Protein AF-A0A3R0PWQ4-F1 (afdb_monomer_lite)

pLDDT: mean 93.93, std 5.51, range [59.5, 98.12]

Sequence (67 aa):
MKIQHIKRIITHWETSSFSTYRDTFEQYGGSVNMHPDVVEYFMKHHNWKFSFFHYKKYGEIKEAYFV

Radius of gyration: 12.51 Å; chains: 1; bounding box: 30×25×29 Å

Foldseek 3Di:
DDPVVVVCVVQQKDWDDLVLQQVLCVVPNDDPCQHSVNVVCCCPPVVDDKTKIFHDDPNDTNDIDID

Secondary structure (DSSP, 8-state):
--HHHHHHHHTTEEEE-HHHHHHHHHHH---GGG-HHHHHHHHHHS-----EEEEEETTEEEEEEE-

Organism: Salmonella enterica (NCBI:txid28901)

Structure (mmCIF, N/CA/C/O backbone):
data_AF-A0A3R0PWQ4-F1
#
_entry.id   AF-A0A3R0PWQ4-F1
#
loop_
_atom_site.group_PDB
_atom_site.id
_atom_site.type_symbol
_atom_site.label_atom_id
_atom_site.label_alt_id
_atom_site.label_comp_id
_atom_site.label_asym_id
_atom_site.label_entity_id
_atom_site.label_seq_id
_atom_site.pdbx_PDB_ins_code
_atom_site.Cartn_x
_atom_site.Cartn_y
_atom_site.Cartn_z
_atom_site.occupancy
_atom_site.B_iso_or_equiv
_atom_site.auth_seq_id
_atom_site.auth_comp_id
_atom_site.auth_asym_id
_atom_site.auth_atom_id
_atom_site.pdbx_PDB_model_num
ATOM 1 N N . MET A 1 1 ? 4.992 16.823 15.734 1.00 59.50 1 MET A N 1
ATOM 2 C CA . MET A 1 1 ? 4.229 15.761 15.034 1.00 59.50 1 MET A CA 1
ATOM 3 C C . MET A 1 1 ? 3.707 16.326 13.710 1.00 59.50 1 MET A C 1
ATOM 5 O O . MET A 1 1 ? 3.135 17.407 13.734 1.00 59.50 1 MET A O 1
ATOM 9 N N . LYS A 1 2 ? 3.965 15.690 12.554 1.00 80.62 2 LYS A N 1
ATOM 10 C CA . LYS A 1 2 ? 3.561 16.229 11.232 1.00 80.62 2 LYS A CA 1
ATOM 11 C C . LYS A 1 2 ? 2.041 16.097 11.035 1.00 80.62 2 LYS A C 1
ATOM 13 O O . LYS A 1 2 ? 1.493 15.037 11.322 1.00 80.62 2 LYS A O 1
ATOM 18 N N . ILE A 1 3 ? 1.377 17.120 10.488 1.00 87.56 3 ILE A N 1
ATOM 19 C CA . ILE A 1 3 ? -0.092 17.167 10.299 1.00 87.56 3 ILE A CA 1
ATOM 20 C C . ILE A 1 3 ? -0.663 15.951 9.546 1.00 87.56 3 ILE A C 1
ATOM 22 O O . ILE A 1 3 ? -1.736 15.454 9.871 1.00 87.56 3 ILE A O 1
ATOM 26 N N . GLN A 1 4 ? 0.098 15.408 8.592 1.00 83.06 4 GLN A N 1
ATOM 27 C CA . GLN A 1 4 ? -0.277 14.213 7.830 1.00 83.06 4 GLN A CA 1
ATOM 28 C C . GLN A 1 4 ? -0.414 12.965 8.713 1.00 83.06 4 GLN A C 1
ATOM 30 O O . GLN A 1 4 ? -1.260 12.117 8.454 1.00 83.06 4 GLN A O 1
ATOM 35 N N . HIS A 1 5 ? 0.406 12.845 9.760 1.00 85.25 5 HIS A N 1
ATOM 36 C CA . HIS A 1 5 ? 0.331 11.728 10.698 1.00 85.25 5 HIS A CA 1
ATOM 37 C C . HIS A 1 5 ? -0.926 11.826 11.569 1.00 85.25 5 HIS A C 1
ATOM 39 O O . HIS A 1 5 ? -1.646 10.845 11.709 1.00 85.25 5 HIS A O 1
ATOM 45 N N . ILE A 1 6 ? -1.252 13.034 12.047 1.00 90.56 6 ILE A N 1
ATOM 46 C CA . ILE A 1 6 ? -2.490 13.298 12.797 1.00 90.56 6 ILE A CA 1
ATOM 47 C C . ILE A 1 6 ? -3.707 12.949 11.944 1.00 90.56 6 ILE A C 1
ATOM 49 O O . ILE A 1 6 ? -4.585 12.231 12.412 1.00 90.56 6 ILE A O 1
ATOM 53 N N . LYS A 1 7 ? -3.729 13.400 10.678 1.00 90.00 7 LYS A N 1
ATOM 54 C CA . LYS A 1 7 ? -4.816 13.095 9.741 1.00 90.00 7 LYS A CA 1
ATOM 55 C C . LYS A 1 7 ? -5.050 11.588 9.641 1.00 90.00 7 LYS A C 1
ATOM 57 O O . LYS A 1 7 ? -6.193 11.159 9.736 1.00 90.00 7 LYS A O 1
ATOM 62 N N . ARG A 1 8 ? -3.990 10.789 9.483 1.00 92.19 8 ARG A N 1
ATOM 63 C CA . ARG A 1 8 ? -4.096 9.324 9.374 1.00 92.19 8 ARG A CA 1
ATOM 64 C C . ARG A 1 8 ? -4.666 8.690 10.638 1.00 92.19 8 ARG A C 1
ATOM 66 O O . ARG A 1 8 ? -5.560 7.867 10.519 1.00 92.19 8 ARG A O 1
ATOM 73 N N . ILE A 1 9 ? -4.238 9.140 11.819 1.00 89.56 9 ILE A N 1
ATOM 74 C CA . ILE A 1 9 ? -4.774 8.653 13.100 1.00 89.56 9 ILE A CA 1
ATOM 75 C C . ILE A 1 9 ? -6.279 8.934 13.201 1.00 89.56 9 ILE A C 1
ATOM 77 O O . ILE A 1 9 ? -7.056 8.015 13.427 1.00 89.56 9 ILE A O 1
ATOM 81 N N . ILE A 1 10 ? -6.715 10.179 12.968 1.00 94.00 10 ILE A N 1
ATOM 82 C CA . ILE A 1 10 ? -8.142 10.538 13.093 1.00 94.00 10 ILE A CA 1
ATOM 83 C C . ILE A 1 10 ? -9.020 9.873 12.020 1.00 94.00 10 ILE A C 1
ATOM 85 O O . ILE A 1 10 ? -10.204 9.640 12.243 1.00 94.00 10 ILE A O 1
ATOM 89 N N . THR A 1 11 ? -8.442 9.543 10.860 1.00 92.81 11 THR A N 1
ATOM 90 C CA . THR A 1 11 ? -9.127 8.834 9.766 1.00 92.81 11 THR A CA 1
ATOM 91 C C . THR A 1 11 ? -8.888 7.321 9.785 1.00 92.81 11 THR A C 1
ATOM 93 O O . THR A 1 11 ? -9.286 6.646 8.845 1.00 92.81 11 THR A O 1
ATOM 96 N N . HIS A 1 12 ? -8.305 6.783 10.865 1.00 93.69 12 HIS A N 1
ATOM 97 C CA . HIS A 1 12 ? -8.105 5.346 11.096 1.00 93.69 12 HIS A CA 1
ATOM 98 C C . HIS A 1 12 ? -7.296 4.629 9.998 1.00 93.69 12 HIS A C 1
ATOM 100 O O . HIS A 1 12 ? -7.542 3.466 9.687 1.00 93.69 12 HIS A O 1
ATOM 106 N N . TRP A 1 13 ? -6.321 5.322 9.409 1.00 96.25 13 TRP A N 1
ATOM 107 C CA . TRP A 1 13 ? -5.361 4.709 8.495 1.00 96.25 13 TRP A CA 1
ATOM 108 C C . TRP A 1 13 ? -4.153 4.188 9.257 1.00 96.25 13 TRP A C 1
ATOM 110 O O . TRP A 1 13 ? -3.472 4.936 9.964 1.00 96.25 13 TRP A O 1
ATOM 120 N N . GLU A 1 14 ? -3.855 2.916 9.041 1.00 95.31 14 GLU A N 1
ATOM 121 C CA . GLU A 1 14 ? -2.731 2.209 9.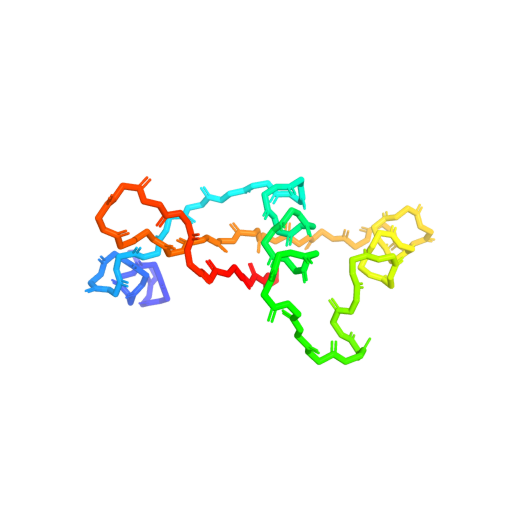639 1.00 95.31 14 GLU A CA 1
ATOM 122 C C . GLU A 1 14 ? -1.620 2.026 8.607 1.00 95.31 14 GLU A C 1
ATOM 124 O O . GLU A 1 14 ? -1.888 1.856 7.418 1.00 95.31 14 GLU A O 1
ATOM 129 N N . THR A 1 15 ? -0.362 2.049 9.048 1.00 96.06 15 THR A N 1
ATOM 130 C CA . THR A 1 15 ? 0.773 1.688 8.187 1.00 96.06 15 THR A CA 1
ATOM 131 C C . THR A 1 15 ? 0.651 0.229 7.750 1.00 96.06 15 THR A C 1
ATOM 133 O O . THR A 1 15 ? 0.283 -0.637 8.542 1.00 96.06 15 THR A O 1
ATOM 136 N N . SER A 1 16 ? 0.987 -0.053 6.495 1.00 96.44 16 SER A N 1
ATOM 137 C CA . SER A 1 16 ? 0.887 -1.385 5.903 1.00 96.44 16 SER A CA 1
ATOM 138 C C . SER A 1 16 ? 2.096 -1.728 5.035 1.00 96.44 16 SER A C 1
ATOM 140 O O . SER A 1 16 ? 3.084 -0.992 4.982 1.00 96.44 16 SER A O 1
ATOM 142 N N . SER A 1 17 ? 2.018 -2.870 4.355 1.00 97.44 17 SER A N 1
ATOM 143 C CA . SER A 1 17 ? 3.002 -3.336 3.382 1.00 97.44 17 SER A CA 1
ATOM 144 C C . SER A 1 17 ? 2.475 -3.232 1.947 1.00 97.44 17 SER A C 1
ATOM 146 O O . SER A 1 17 ? 1.276 -3.054 1.709 1.00 97.44 17 SER A O 1
ATOM 148 N N . PHE A 1 18 ? 3.386 -3.414 0.988 1.00 97.69 18 PHE A N 1
ATOM 149 C CA . PHE A 1 18 ? 3.044 -3.588 -0.422 1.00 97.69 18 PHE A CA 1
ATOM 150 C C . PHE A 1 18 ? 2.144 -4.812 -0.663 1.00 97.69 18 PHE A C 1
ATOM 152 O O . PHE A 1 18 ? 1.243 -4.739 -1.489 1.00 97.69 18 PHE A O 1
ATOM 159 N N . SER A 1 19 ? 2.334 -5.911 0.080 1.00 97.69 1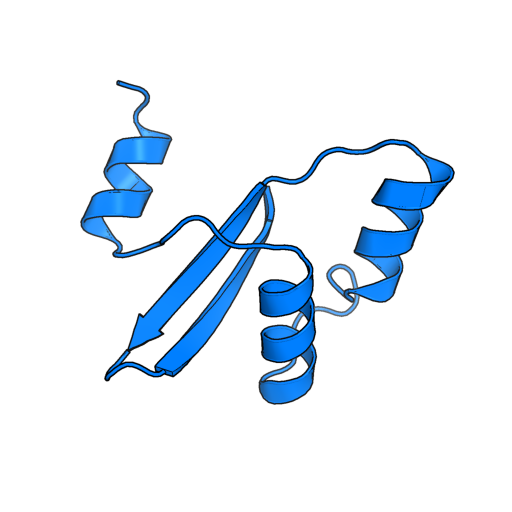9 SER A N 1
ATOM 160 C CA . SER A 1 19 ? 1.479 -7.102 -0.052 1.00 97.69 19 SER A CA 1
ATOM 161 C C . SER A 1 19 ? 0.023 -6.787 0.284 1.00 97.69 19 SER A C 1
ATOM 163 O O . SER A 1 19 ? -0.846 -7.018 -0.541 1.00 97.69 19 SER A O 1
ATOM 165 N N . THR A 1 20 ? -0.236 -6.124 1.417 1.00 97.69 20 THR A N 1
ATOM 166 C CA . THR A 1 20 ? -1.589 -5.678 1.780 1.00 97.69 20 THR A CA 1
ATOM 167 C C . THR A 1 20 ? -2.207 -4.783 0.710 1.00 97.69 20 THR A C 1
ATOM 169 O O . THR A 1 20 ? -3.395 -4.894 0.418 1.00 97.69 20 THR A O 1
ATOM 172 N N . TYR A 1 21 ? -1.409 -3.889 0.125 1.00 98.12 21 TYR A N 1
ATOM 173 C CA . TYR A 1 21 ? -1.860 -3.029 -0.962 1.00 98.12 21 TYR A CA 1
ATOM 174 C C . TYR A 1 21 ? -2.258 -3.834 -2.208 1.00 98.12 21 TYR A C 1
ATOM 176 O O . TYR A 1 21 ? -3.341 -3.608 -2.747 1.00 98.12 21 TYR A O 1
ATOM 184 N N . ARG A 1 22 ? -1.418 -4.792 -2.626 1.00 98.06 22 ARG A N 1
ATOM 185 C CA . ARG A 1 22 ? -1.689 -5.700 -3.749 1.00 98.06 22 ARG A CA 1
ATOM 186 C C . ARG A 1 22 ? -2.962 -6.508 -3.509 1.00 98.06 22 ARG A C 1
ATOM 188 O O . ARG A 1 22 ? -3.861 -6.435 -4.337 1.00 98.06 22 ARG A O 1
ATOM 195 N N . ASP A 1 23 ? -3.075 -7.167 -2.358 1.00 97.75 23 ASP A N 1
ATOM 196 C CA . ASP A 1 23 ? -4.236 -7.995 -2.008 1.00 97.75 23 ASP A CA 1
ATOM 197 C C . ASP A 1 23 ? -5.535 -7.167 -2.028 1.00 97.75 23 ASP A C 1
ATOM 199 O O . ASP A 1 23 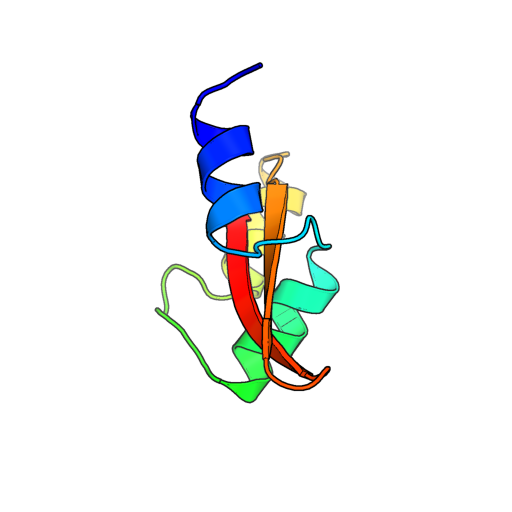? -6.562 -7.590 -2.556 1.00 97.75 23 ASP A O 1
ATOM 203 N N . THR A 1 24 ? -5.482 -5.936 -1.504 1.00 97.44 24 THR A N 1
ATOM 204 C CA . THR A 1 24 ? -6.638 -5.023 -1.498 1.00 97.44 24 THR A CA 1
ATOM 205 C C . THR A 1 24 ? -7.012 -4.581 -2.915 1.00 97.44 24 THR A C 1
ATOM 207 O O . THR A 1 24 ? -8.196 -4.519 -3.244 1.00 97.44 24 THR A O 1
ATOM 210 N N . PHE A 1 25 ? -6.025 -4.288 -3.769 1.00 97.62 25 PHE A N 1
ATOM 211 C CA . PHE A 1 25 ? -6.267 -3.935 -5.168 1.00 97.62 25 PHE A CA 1
ATOM 212 C C . PHE A 1 25 ? -6.855 -5.115 -5.951 1.00 97.62 25 PHE A C 1
ATOM 214 O O . PHE A 1 25 ? -7.771 -4.923 -6.741 1.00 97.62 25 PHE A O 1
ATOM 221 N N . GLU A 1 26 ? -6.372 -6.336 -5.733 1.00 96.56 26 GLU A N 1
ATOM 222 C CA . GLU A 1 26 ? -6.916 -7.536 -6.382 1.00 96.56 26 GLU A CA 1
ATOM 223 C C . GLU A 1 26 ? -8.366 -7.802 -5.957 1.00 96.56 26 GLU A C 1
ATOM 225 O O . GLU A 1 26 ? -9.190 -8.202 -6.778 1.00 96.56 26 GLU A O 1
ATOM 230 N N . GLN A 1 27 ? -8.702 -7.522 -4.694 1.00 96.81 27 GLN A N 1
ATOM 231 C CA . GLN A 1 27 ? -10.049 -7.717 -4.168 1.00 96.81 27 GLN A CA 1
ATOM 232 C C . GLN A 1 27 ? -11.050 -6.643 -4.623 1.00 96.81 27 GLN A C 1
ATOM 234 O O . GLN A 1 27 ? -12.190 -6.970 -4.953 1.00 96.81 27 GLN A O 1
ATOM 239 N N . TYR A 1 28 ? -10.663 -5.365 -4.593 1.00 95.94 28 TYR A N 1
ATOM 240 C CA . TYR A 1 28 ? -11.592 -4.238 -4.775 1.00 95.94 28 TYR A CA 1
ATOM 241 C C . TYR A 1 28 ? -11.333 -3.410 -6.039 1.00 95.94 28 TYR A C 1
ATOM 243 O O . TYR A 1 28 ? -12.137 -2.546 -6.391 1.00 95.94 28 TYR A O 1
ATOM 251 N N . GLY A 1 29 ? -10.234 -3.673 -6.740 1.00 94.81 29 GLY A N 1
ATOM 252 C CA . GLY A 1 29 ? -9.775 -2.886 -7.873 1.00 94.81 29 GLY A CA 1
ATOM 253 C C . GLY A 1 29 ? -9.157 -1.548 -7.467 1.00 94.81 29 GLY A C 1
ATOM 254 O O . GLY A 1 29 ? -8.851 -1.267 -6.307 1.00 94.81 29 GLY A O 1
ATOM 255 N N . GLY A 1 30 ? -8.965 -0.697 -8.467 1.00 93.38 30 GLY A N 1
ATOM 256 C CA . GLY A 1 30 ? -8.396 0.632 -8.311 1.00 93.38 30 GLY A CA 1
ATOM 257 C C . GLY A 1 30 ? -8.146 1.272 -9.669 1.00 93.38 30 GLY A C 1
ATOM 258 O O . GLY A 1 30 ? -8.543 0.752 -10.711 1.00 93.38 30 GLY A O 1
ATOM 259 N N . SER A 1 31 ? -7.480 2.422 -9.669 1.00 91.31 31 SER A N 1
ATOM 260 C CA . SER A 1 31 ? -7.099 3.073 -10.922 1.00 91.31 31 SER A CA 1
ATOM 261 C C . SER A 1 31 ? -5.965 2.310 -11.613 1.00 91.31 31 SER A C 1
ATOM 263 O O . SER A 1 31 ? -5.033 1.850 -10.957 1.00 91.31 31 SER A O 1
ATOM 265 N N . VAL A 1 32 ? -6.000 2.229 -12.946 1.00 89.50 32 VAL A N 1
ATOM 266 C CA . VAL A 1 32 ? -5.004 1.501 -13.760 1.00 89.50 32 VAL A CA 1
ATOM 267 C C . VAL A 1 32 ? -3.579 2.013 -13.525 1.00 89.50 32 VAL A C 1
ATOM 269 O O . VAL A 1 32 ? -2.641 1.228 -13.435 1.00 89.50 32 VAL A O 1
ATOM 272 N N . ASN A 1 33 ? -3.402 3.327 -13.359 1.00 89.62 33 ASN A N 1
ATOM 273 C CA . ASN A 1 33 ? -2.091 3.923 -13.067 1.00 89.62 33 ASN A CA 1
ATOM 274 C C . ASN A 1 33 ? -1.562 3.602 -11.657 1.00 89.62 33 ASN A C 1
ATOM 276 O O . ASN A 1 33 ? -0.410 3.904 -11.362 1.00 89.62 33 ASN A O 1
ATOM 280 N N . MET A 1 34 ? -2.392 3.001 -10.805 1.00 92.88 34 MET A N 1
ATOM 281 C CA . MET A 1 34 ? -2.049 2.553 -9.459 1.00 92.88 34 MET A CA 1
ATOM 282 C C . MET A 1 34 ? -1.931 1.020 -9.396 1.00 92.88 34 MET A C 1
ATOM 284 O O . MET A 1 34 ? -1.895 0.460 -8.310 1.00 92.88 34 MET A O 1
ATOM 288 N N . HIS A 1 35 ? -1.885 0.309 -10.529 1.00 96.81 35 HIS A N 1
ATOM 289 C CA . HIS A 1 35 ? -1.793 -1.153 -10.512 1.00 96.81 35 HIS A CA 1
ATOM 290 C C . HIS A 1 35 ? -0.555 -1.632 -9.716 1.00 96.81 35 HIS A C 1
ATOM 292 O O . HIS A 1 35 ? 0.534 -1.082 -9.921 1.00 96.81 35 HIS A O 1
ATOM 298 N N . PRO A 1 36 ? -0.662 -2.666 -8.853 1.00 97.38 36 PRO A N 1
ATOM 299 C CA . PRO A 1 36 ? 0.449 -3.140 -8.023 1.00 97.38 36 PRO A CA 1
ATOM 300 C C . PRO A 1 36 ? 1.711 -3.483 -8.815 1.00 97.38 36 PRO A C 1
ATOM 302 O O . PRO A 1 36 ? 2.810 -3.207 -8.349 1.00 97.38 36 PRO A O 1
ATOM 305 N N . ASP A 1 37 ? 1.570 -4.007 -10.033 1.00 96.88 37 ASP A N 1
ATOM 306 C CA . ASP A 1 37 ? 2.719 -4.317 -10.897 1.00 96.88 37 ASP A CA 1
ATOM 307 C C . ASP A 1 37 ? 3.459 -3.064 -11.383 1.00 96.88 37 ASP A C 1
ATOM 309 O O . ASP A 1 37 ? 4.681 -3.081 -11.510 1.00 96.88 37 ASP A O 1
ATOM 313 N N . VAL A 1 38 ? 2.747 -1.952 -11.600 1.00 95.06 38 VAL A N 1
ATOM 314 C CA . VAL A 1 38 ? 3.370 -0.662 -11.934 1.00 95.06 38 VAL A CA 1
ATOM 315 C C . VAL A 1 38 ? 4.155 -0.150 -10.728 1.00 95.06 38 VAL A C 1
ATOM 317 O O . VAL A 1 38 ? 5.316 0.236 -10.858 1.00 95.06 38 VAL A O 1
ATOM 320 N N . VAL A 1 39 ? 3.552 -0.196 -9.537 1.00 95.25 39 VAL A N 1
ATOM 321 C CA . VAL A 1 39 ? 4.211 0.201 -8.281 1.00 95.25 39 VAL A CA 1
ATOM 322 C C . VAL A 1 39 ? 5.453 -0.655 -8.028 1.00 95.25 39 VAL A C 1
ATOM 324 O O . VAL A 1 39 ? 6.531 -0.126 -7.749 1.00 95.25 39 VAL A O 1
ATOM 327 N N . GLU A 1 40 ? 5.330 -1.972 -8.186 1.00 96.56 40 GLU A N 1
ATOM 328 C CA . GLU A 1 40 ? 6.424 -2.920 -8.008 1.00 96.56 40 GLU A CA 1
ATOM 329 C C . GLU A 1 40 ? 7.559 -2.683 -9.005 1.00 96.56 40 GLU A C 1
ATOM 331 O O . GLU A 1 40 ? 8.730 -2.723 -8.619 1.00 96.56 40 GLU A O 1
ATOM 336 N N . TYR A 1 41 ? 7.231 -2.384 -10.264 1.00 96.25 41 TYR A N 1
ATOM 337 C CA . TYR A 1 41 ? 8.217 -2.027 -11.277 1.00 96.25 41 TYR A CA 1
ATOM 338 C C . TYR A 1 41 ? 9.056 -0.818 -10.833 1.00 96.25 41 TYR A C 1
ATOM 340 O O . TYR A 1 41 ? 10.286 -0.877 -10.871 1.00 96.25 41 TYR A O 1
ATOM 348 N N . PHE A 1 42 ? 8.430 0.250 -10.326 1.00 95.69 42 PHE A N 1
ATOM 349 C CA . PHE A 1 42 ? 9.162 1.419 -9.820 1.00 95.69 42 PHE A CA 1
ATOM 350 C C . PHE A 1 42 ? 9.995 1.114 -8.571 1.00 95.69 42 PHE A C 1
ATOM 352 O O . PHE A 1 42 ? 11.127 1.591 -8.453 1.00 95.69 42 PHE A O 1
ATOM 359 N N . MET A 1 43 ? 9.483 0.285 -7.661 1.00 94.88 43 MET A N 1
ATOM 360 C CA . MET A 1 43 ? 10.246 -0.153 -6.489 1.00 94.88 43 MET A CA 1
ATOM 361 C C . MET A 1 43 ? 11.499 -0.940 -6.893 1.00 94.88 43 MET A C 1
ATOM 363 O O . MET A 1 43 ? 12.580 -0.672 -6.373 1.00 94.88 43 MET A O 1
ATOM 367 N N . LYS A 1 44 ? 11.372 -1.878 -7.842 1.00 95.94 44 LYS A N 1
ATOM 368 C CA . LYS A 1 44 ? 12.462 -2.766 -8.281 1.00 95.94 44 LYS A CA 1
ATOM 369 C C . LYS A 1 44 ? 13.479 -2.065 -9.183 1.00 95.94 44 LYS A C 1
ATOM 371 O O . LYS A 1 44 ? 14.678 -2.232 -8.986 1.00 95.94 44 LYS A O 1
ATOM 376 N N . HIS A 1 45 ? 13.016 -1.294 -10.165 1.00 96.81 45 HIS A N 1
ATOM 377 C CA . HIS A 1 45 ? 13.871 -0.768 -11.237 1.00 96.81 45 HIS A CA 1
ATOM 378 C C . HIS A 1 45 ? 14.294 0.687 -11.040 1.00 96.81 45 HIS A C 1
ATOM 380 O O . HIS A 1 45 ? 15.318 1.099 -11.579 1.00 96.81 45 HIS A O 1
ATOM 386 N N . HIS A 1 46 ? 13.547 1.460 -10.249 1.00 93.00 46 HIS A N 1
ATOM 387 C CA . HIS A 1 46 ? 13.854 2.867 -9.983 1.00 93.00 46 HIS A CA 1
ATOM 388 C C . HIS A 1 46 ? 14.210 3.140 -8.514 1.00 93.00 46 HIS A C 1
ATOM 390 O O . HIS A 1 46 ? 14.506 4.282 -8.166 1.00 93.00 46 HIS A O 1
ATOM 396 N N . ASN A 1 47 ? 14.234 2.105 -7.660 1.00 91.06 47 ASN A N 1
ATOM 397 C CA . ASN A 1 47 ? 14.526 2.192 -6.224 1.00 91.06 47 ASN A CA 1
ATOM 398 C C . ASN A 1 47 ? 13.618 3.197 -5.486 1.00 91.06 47 ASN A C 1
ATOM 400 O O . ASN A 1 47 ? 14.027 3.853 -4.521 1.00 91.06 47 ASN A O 1
ATOM 404 N N . TRP A 1 48 ? 12.384 3.359 -5.970 1.00 94.81 48 TRP A N 1
ATOM 405 C CA . TRP A 1 48 ? 11.406 4.235 -5.339 1.00 94.81 48 TRP A CA 1
ATOM 406 C C . TRP A 1 48 ? 10.905 3.611 -4.042 1.00 94.81 48 TRP A C 1
ATOM 408 O O . TRP A 1 48 ? 10.629 2.413 -3.967 1.00 94.81 48 TRP A O 1
ATOM 418 N N . LYS A 1 49 ? 10.795 4.441 -3.003 1.00 94.56 49 LYS A N 1
ATOM 419 C CA . LYS A 1 49 ? 10.331 4.021 -1.682 1.00 94.56 49 LYS A CA 1
ATOM 420 C C . LYS A 1 49 ? 8.945 4.580 -1.440 1.00 94.56 49 LYS A C 1
ATOM 422 O O . LYS A 1 49 ? 8.792 5.791 -1.322 1.00 94.56 49 LYS A O 1
ATOM 427 N N . PHE A 1 50 ? 7.984 3.680 -1.310 1.00 95.50 50 PHE A N 1
ATOM 428 C CA . PHE A 1 50 ? 6.608 4.014 -0.983 1.00 95.50 50 PHE A CA 1
ATOM 429 C C . PHE A 1 50 ? 6.294 3.644 0.462 1.00 95.50 50 PHE A C 1
ATOM 431 O O . PHE A 1 50 ? 6.764 2.629 0.981 1.00 95.50 50 PHE A O 1
AT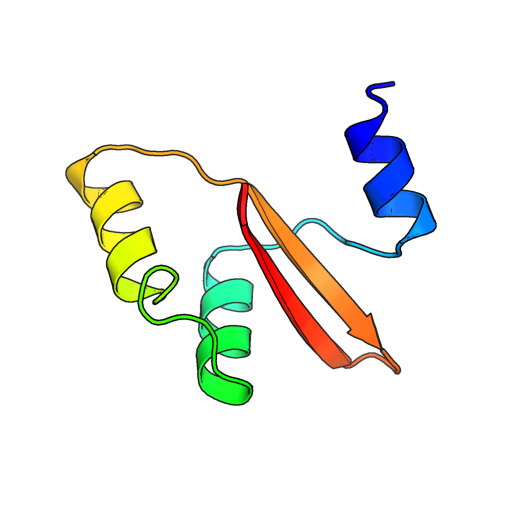OM 438 N N . SER A 1 51 ? 5.478 4.469 1.105 1.00 96.25 51 SER A N 1
ATOM 439 C CA . SER A 1 51 ? 4.831 4.141 2.372 1.00 96.25 51 SER A CA 1
ATOM 440 C C . SER A 1 51 ? 3.410 3.684 2.093 1.00 96.25 51 SER A C 1
ATOM 442 O O . SER A 1 51 ? 2.639 4.426 1.490 1.00 96.25 51 SER A O 1
ATOM 444 N N . PHE A 1 52 ? 3.053 2.492 2.553 1.00 97.38 52 PHE A N 1
ATOM 445 C CA . PHE A 1 52 ? 1.722 1.932 2.348 1.00 97.38 52 PHE A CA 1
ATOM 446 C C . PHE A 1 52 ? 0.853 2.136 3.582 1.00 97.38 52 PHE A C 1
ATOM 448 O O . PHE A 1 52 ? 1.346 2.132 4.715 1.00 97.38 52 PHE A O 1
ATOM 455 N N . PHE A 1 53 ? -0.441 2.316 3.348 1.00 97.25 53 PHE A N 1
ATOM 456 C CA . PHE A 1 53 ? -1.441 2.463 4.389 1.00 97.25 53 PHE A CA 1
ATOM 457 C C . PHE A 1 53 ? -2.710 1.705 4.018 1.00 97.25 53 PHE A C 1
ATOM 459 O O . PHE A 1 53 ? -3.067 1.634 2.842 1.00 97.25 53 PHE A O 1
ATOM 466 N N . HIS A 1 54 ? -3.423 1.200 5.021 1.00 97.56 54 HIS A N 1
ATOM 467 C CA . HIS A 1 54 ? -4.721 0.562 4.836 1.00 97.56 54 HIS A CA 1
ATOM 468 C C . HIS A 1 54 ? -5.758 1.098 5.827 1.00 97.56 54 HIS A C 1
ATOM 470 O O . HIS A 1 54 ? -5.414 1.598 6.901 1.00 97.56 54 HIS A O 1
ATOM 476 N N . TYR A 1 55 ? -7.028 0.986 5.453 1.00 96.94 55 TYR A N 1
ATOM 477 C CA . TYR A 1 55 ? -8.176 1.303 6.292 1.00 96.94 55 TYR A CA 1
ATOM 478 C C . TYR A 1 55 ? -8.960 0.024 6.583 1.00 96.94 55 TYR A C 1
ATOM 480 O O . TYR A 1 55 ? -9.276 -0.754 5.673 1.00 96.94 55 TYR A O 1
ATOM 488 N N . LYS A 1 56 ? -9.275 -0.187 7.865 1.00 95.56 56 LYS A N 1
ATOM 489 C CA . LYS A 1 56 ? -10.096 -1.307 8.328 1.00 95.56 56 LYS A CA 1
ATOM 490 C C . LYS A 1 56 ? -11.503 -0.850 8.673 1.00 95.56 56 LYS A C 1
ATOM 492 O O . LYS A 1 56 ? -11.698 0.154 9.355 1.00 95.56 56 LYS A O 1
ATOM 497 N N . LYS A 1 57 ? -12.484 -1.668 8.301 1.00 93.94 57 LYS A N 1
ATOM 498 C CA . LYS A 1 57 ? -13.869 -1.550 8.759 1.00 93.94 57 LYS A CA 1
ATOM 499 C C . LYS A 1 57 ? -14.371 -2.930 9.169 1.00 93.94 57 LYS A C 1
ATOM 501 O O . LYS A 1 57 ? -14.292 -3.866 8.384 1.00 93.94 57 LYS A O 1
ATOM 506 N N . TYR A 1 58 ? -14.873 -3.050 10.399 1.00 93.19 58 TYR A N 1
ATOM 507 C CA . TYR A 1 58 ? -15.323 -4.325 10.985 1.00 93.19 58 TYR A CA 1
ATOM 508 C C . TYR A 1 58 ? -14.251 -5.433 10.987 1.00 93.19 58 TYR A C 1
ATOM 510 O O . TYR A 1 58 ? -14.559 -6.601 10.797 1.00 93.19 58 TYR A O 1
ATOM 518 N N . GLY A 1 59 ? -12.982 -5.065 11.193 1.00 90.69 59 GLY A N 1
ATOM 519 C CA . GLY A 1 59 ? -11.860 -6.013 11.217 1.00 90.69 59 GLY A CA 1
ATOM 520 C C . GLY A 1 59 ? -11.319 -6.403 9.838 1.00 90.69 59 GLY A C 1
ATOM 521 O O . GLY A 1 59 ? -10.253 -7.006 9.762 1.00 90.69 59 GLY A O 1
ATOM 522 N N . GLU A 1 60 ? -11.985 -5.999 8.757 1.00 94.44 60 GLU A N 1
ATOM 523 C CA . GLU A 1 60 ? -11.562 -6.282 7.387 1.00 94.44 60 GLU A CA 1
ATOM 524 C C . GLU A 1 60 ? -10.913 -5.064 6.739 1.00 94.44 60 GLU A C 1
ATOM 526 O O . GLU A 1 60 ? -11.366 -3.930 6.922 1.00 94.44 60 GLU A O 1
ATOM 531 N N . ILE A 1 61 ? -9.878 -5.301 5.936 1.00 96.56 61 ILE A N 1
ATOM 532 C CA . ILE A 1 61 ? -9.270 -4.262 5.107 1.00 96.56 61 ILE A CA 1
ATOM 533 C C . ILE A 1 61 ? -10.221 -3.956 3.951 1.00 96.56 61 ILE A C 1
ATOM 535 O O . ILE A 1 61 ? -10.653 -4.859 3.233 1.00 96.56 61 ILE A O 1
ATOM 539 N N . LYS A 1 62 ? -10.583 -2.680 3.812 1.00 95.62 62 LYS A N 1
ATOM 540 C CA . LYS A 1 62 ? -11.505 -2.208 2.768 1.00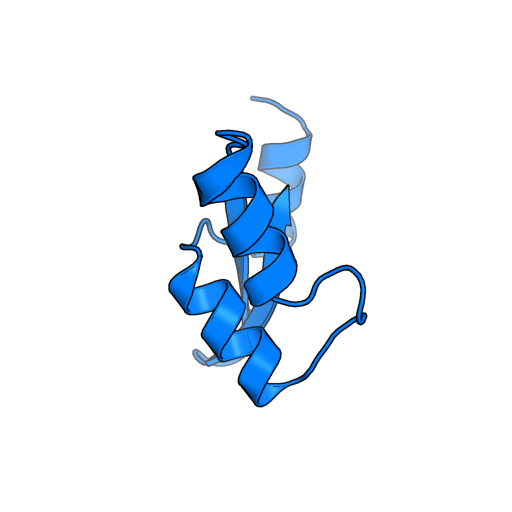 95.62 62 LYS A CA 1
ATOM 541 C C . LYS A 1 62 ? -10.817 -1.366 1.711 1.00 95.62 62 LYS A C 1
ATOM 543 O O . LYS A 1 62 ? -11.231 -1.381 0.562 1.00 95.62 62 LYS A O 1
ATOM 548 N N . GLU A 1 63 ? -9.787 -0.629 2.106 1.00 96.31 63 GLU A N 1
ATOM 549 C CA . GLU A 1 63 ? -9.091 0.299 1.225 1.00 96.31 63 GLU A CA 1
ATOM 550 C C . GLU A 1 63 ? -7.604 0.317 1.569 1.00 96.31 63 GLU A C 1
ATOM 552 O O . GLU A 1 63 ? -7.217 0.148 2.729 1.00 96.31 63 GLU A O 1
ATOM 557 N N . ALA A 1 64 ? -6.768 0.553 0.561 1.00 97.31 64 ALA A N 1
ATOM 558 C CA . ALA A 1 64 ? -5.332 0.709 0.720 1.00 97.31 64 ALA A CA 1
ATOM 559 C C . ALA A 1 64 ? -4.799 1.756 -0.261 1.00 97.31 64 ALA A C 1
ATOM 561 O O . ALA A 1 64 ? -5.289 1.885 -1.383 1.00 97.31 64 ALA A O 1
ATOM 562 N N . TYR A 1 65 ? -3.781 2.504 0.156 1.00 96.31 65 TYR A N 1
ATOM 563 C CA . TYR A 1 65 ? -3.081 3.462 -0.699 1.00 96.31 65 TYR A CA 1
ATOM 564 C C . TYR A 1 65 ? -1.593 3.525 -0.359 1.00 96.31 65 TYR A C 1
ATOM 566 O O . TYR A 1 65 ? -1.142 2.992 0.658 1.00 96.31 65 TYR A O 1
ATOM 574 N N . PHE A 1 66 ? -0.832 4.208 -1.210 1.00 95.44 66 PHE A N 1
ATOM 575 C CA . PHE A 1 66 ? 0.581 4.483 -0.992 1.00 95.44 66 PHE A CA 1
ATOM 576 C C . PHE A 1 66 ? 0.904 5.974 -1.146 1.00 95.44 66 PHE A C 1
ATOM 578 O O . PHE A 1 66 ? 0.151 6.719 -1.777 1.00 95.44 66 PHE A O 1
ATOM 585 N N . VAL A 1 67 ? 2.018 6.401 -0.546 1.00 92.69 67 VAL 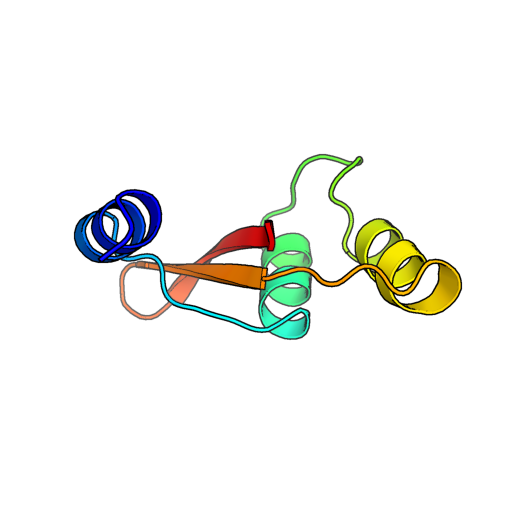A N 1
ATOM 586 C CA . VAL A 1 67 ? 2.618 7.743 -0.672 1.00 92.69 67 VAL A CA 1
ATOM 587 C C . VAL A 1 67 ? 4.098 7.619 -0.968 1.00 92.69 67 VAL A C 1
ATOM 589 O O . VAL A 1 67 ? 4.736 6.751 -0.326 1.00 92.69 67 VAL A O 1
#

InterPro domains:
  IPR009977 Mig-14 [PF07395] (35-64)